Protein AF-A0A2N9FMV2-F1 (afdb_monomer_lite)

Structure (mmCIF, N/CA/C/O backbone):
data_AF-A0A2N9FMV2-F1
#
_entry.id   AF-A0A2N9FMV2-F1
#
loop_
_atom_site.group_PDB
_atom_site.id
_atom_site.type_symbol
_atom_site.label_atom_id
_atom_site.label_alt_id
_atom_site.label_comp_id
_atom_site.label_asym_id
_atom_site.label_entity_id
_atom_site.label_seq_id
_atom_site.pdbx_PDB_ins_code
_atom_site.Cartn_x
_atom_site.Cartn_y
_atom_site.Cartn_z
_atom_site.occupancy
_atom_site.B_iso_or_equiv
_atom_site.auth_seq_id
_atom_site.auth_comp_id
_atom_site.auth_asym_id
_atom_site.auth_atom_id
_atom_site.pdbx_PDB_model_num
ATOM 1 N N . MET A 1 1 ? 22.960 7.793 31.684 1.00 49.50 1 MET A N 1
ATOM 2 C CA . MET A 1 1 ? 21.703 8.056 30.959 1.00 49.50 1 MET A CA 1
ATOM 3 C C . MET A 1 1 ? 21.484 6.872 30.050 1.00 49.50 1 MET A C 1
ATOM 5 O O . MET A 1 1 ? 22.008 6.864 28.944 1.00 49.50 1 MET A O 1
ATOM 9 N N . GLU A 1 2 ? 20.837 5.829 30.566 1.00 53.69 2 GLU A N 1
ATOM 10 C CA . GLU A 1 2 ? 20.439 4.713 29.716 1.00 53.69 2 GLU A CA 1
ATOM 11 C C . GLU A 1 2 ? 19.452 5.239 28.684 1.00 53.69 2 GLU A C 1
ATOM 13 O O . GLU A 1 2 ? 18.516 5.981 28.986 1.00 53.69 2 GLU A O 1
ATOM 18 N N . THR A 1 3 ? 19.776 4.935 27.440 1.00 57.81 3 THR A N 1
ATOM 19 C CA . THR A 1 3 ? 19.056 5.315 26.244 1.00 57.81 3 THR A CA 1
ATOM 20 C C . THR A 1 3 ? 17.626 4.813 26.348 1.00 57.81 3 THR A C 1
ATOM 22 O O . THR A 1 3 ? 17.379 3.619 26.184 1.00 57.81 3 THR A O 1
ATOM 25 N N . TYR A 1 4 ? 16.682 5.723 26.588 1.00 63.19 4 TYR A N 1
ATOM 26 C CA . TYR A 1 4 ? 15.273 5.502 26.289 1.00 63.19 4 TYR A CA 1
ATOM 27 C C . TYR A 1 4 ? 15.141 5.386 24.769 1.00 63.19 4 TYR A C 1
ATOM 29 O O . TYR A 1 4 ? 14.751 6.325 24.077 1.00 63.19 4 TYR A O 1
ATOM 37 N N . MET A 1 5 ? 15.522 4.227 24.236 1.00 63.66 5 MET A N 1
ATOM 38 C CA . MET A 1 5 ? 15.018 3.761 22.959 1.00 63.66 5 MET A CA 1
ATOM 39 C C . MET A 1 5 ? 13.513 3.670 23.160 1.00 63.66 5 MET A C 1
ATOM 41 O O . MET A 1 5 ? 13.031 2.736 23.794 1.00 63.66 5 MET A O 1
ATOM 45 N N . LEU A 1 6 ? 12.789 4.705 22.732 1.00 67.94 6 LEU A N 1
ATOM 46 C CA . LEU A 1 6 ? 11.334 4.709 22.701 1.00 67.94 6 LEU A CA 1
ATOM 47 C C . LEU A 1 6 ? 10.913 3.455 21.943 1.00 67.94 6 LEU A C 1
ATOM 49 O O . LEU A 1 6 ? 11.023 3.389 20.717 1.00 67.94 6 LEU A O 1
ATOM 53 N N . GLN A 1 7 ? 10.512 2.435 22.695 1.00 84.88 7 GLN A N 1
ATOM 54 C CA . GLN A 1 7 ? 10.067 1.171 22.153 1.00 84.88 7 GLN A CA 1
ATOM 55 C C . GLN A 1 7 ? 8.735 1.472 21.473 1.00 84.88 7 GLN A C 1
ATOM 57 O O . GLN A 1 7 ? 7.706 1.642 22.124 1.00 84.88 7 GLN A O 1
ATOM 62 N N . ARG A 1 8 ? 8.791 1.690 20.155 1.00 87.75 8 ARG A N 1
ATOM 63 C CA . ARG A 1 8 ? 7.596 1.938 19.354 1.00 87.75 8 ARG A CA 1
ATOM 64 C C . ARG A 1 8 ? 6.680 0.732 19.500 1.00 87.75 8 ARG A C 1
ATOM 66 O O . ARG A 1 8 ? 7.135 -0.404 19.386 1.00 87.75 8 ARG A O 1
ATOM 73 N N . ILE A 1 9 ? 5.400 1.002 19.717 1.00 90.25 9 ILE A N 1
ATOM 74 C CA . ILE A 1 9 ? 4.369 -0.028 19.666 1.00 90.25 9 ILE A CA 1
ATOM 75 C C . ILE A 1 9 ? 4.314 -0.623 18.254 1.00 90.25 9 ILE A C 1
ATOM 77 O O . ILE A 1 9 ? 4.471 0.075 17.247 1.00 90.25 9 ILE A O 1
ATOM 81 N N . SER A 1 10 ? 4.133 -1.931 18.190 1.00 90.31 10 SER A N 1
ATOM 82 C CA . SER A 1 10 ? 4.032 -2.717 16.969 1.00 90.31 10 SER A CA 1
ATOM 83 C C . SER A 1 10 ? 2.646 -2.586 16.327 1.00 90.31 10 SER A C 1
ATOM 85 O O . SER A 1 10 ? 1.663 -2.207 16.964 1.00 90.31 10 SER A O 1
ATOM 87 N N . ILE A 1 11 ? 2.539 -2.937 15.042 1.00 89.56 11 ILE A N 1
ATOM 88 C CA . ILE A 1 11 ? 1.254 -2.936 14.325 1.00 89.56 11 ILE A CA 1
ATOM 89 C C . ILE A 1 11 ? 0.200 -3.835 15.002 1.00 89.56 11 ILE A C 1
ATOM 91 O O . ILE A 1 11 ? -0.940 -3.386 15.126 1.00 89.56 11 ILE A O 1
ATOM 95 N N . PRO A 1 12 ? 0.518 -5.056 15.485 1.00 88.50 12 PRO A N 1
ATOM 96 C CA . PRO A 1 12 ? -0.439 -5.851 16.255 1.00 88.50 12 PRO A CA 1
ATOM 97 C C . PRO A 1 12 ? -0.931 -5.148 17.524 1.00 88.50 12 PRO A C 1
ATOM 99 O O . PRO A 1 12 ? -2.113 -5.231 17.846 1.00 88.50 12 PRO A O 1
ATOM 102 N N . GLU A 1 13 ? -0.062 -4.427 18.233 1.00 91.38 13 GLU A N 1
ATOM 103 C CA . GLU A 1 13 ? -0.451 -3.678 19.435 1.00 91.38 13 GLU A CA 1
ATOM 104 C C . GLU A 1 13 ? -1.375 -2.504 19.089 1.00 91.38 13 GLU A C 1
ATOM 106 O O . GLU A 1 13 ? -2.373 -2.293 19.773 1.00 91.38 13 GLU A O 1
ATOM 111 N N . ILE A 1 14 ? -1.113 -1.803 17.980 1.00 91.38 14 ILE A N 1
ATOM 112 C CA . ILE A 1 14 ? -1.997 -0.744 17.466 1.00 91.38 14 ILE A CA 1
ATOM 113 C C . ILE A 1 14 ? -3.366 -1.315 17.079 1.00 91.38 14 ILE A C 1
ATOM 115 O O . ILE A 1 14 ? -4.386 -0.756 17.474 1.00 91.38 14 ILE A O 1
ATOM 119 N N . LYS A 1 15 ? -3.407 -2.442 16.355 1.00 86.19 15 LYS A N 1
ATOM 120 C CA . LYS A 1 15 ? -4.665 -3.080 15.921 1.00 86.19 15 LYS A CA 1
ATOM 121 C C . LYS A 1 15 ? -5.559 -3.504 17.091 1.00 86.19 15 LYS A C 1
ATOM 123 O O . LYS A 1 15 ? -6.777 -3.502 16.949 1.00 86.19 15 LYS A O 1
ATOM 128 N N . ASN A 1 16 ? -4.963 -3.832 18.236 1.00 88.38 16 ASN A N 1
ATOM 129 C CA . ASN A 1 16 ? -5.681 -4.198 19.460 1.00 88.38 16 ASN A CA 1
ATOM 130 C C . ASN A 1 16 ? -5.985 -3.001 20.379 1.00 88.38 16 ASN A C 1
ATOM 132 O O . ASN A 1 16 ? -6.611 -3.169 21.424 1.00 88.38 16 ASN A O 1
ATOM 136 N N . HIS A 1 17 ? -5.540 -1.795 20.029 1.00 93.19 17 HIS A N 1
ATOM 137 C CA . HIS A 1 17 ? -5.712 -0.622 20.873 1.00 93.19 17 HIS A CA 1
ATOM 138 C C . HIS A 1 17 ? -7.156 -0.101 20.816 1.00 93.19 17 HIS A C 1
ATOM 140 O O . HIS A 1 17 ? -7.729 0.054 19.737 1.00 93.19 17 HIS A O 1
ATOM 146 N N . GLU A 1 18 ? -7.735 0.261 21.967 1.00 91.12 18 GLU A N 1
ATOM 147 C CA . GLU A 1 18 ? -9.140 0.694 22.048 1.00 91.12 18 GLU A CA 1
ATOM 148 C C . GLU A 1 18 ? -9.474 1.859 21.116 1.00 91.12 18 GLU A C 1
ATOM 150 O O . GLU A 1 18 ? -10.542 1.884 20.511 1.00 91.12 18 GLU A O 1
ATOM 155 N N . TRP A 1 19 ? -8.572 2.840 21.009 1.00 92.31 19 TRP A N 1
ATOM 156 C CA . TRP A 1 19 ? -8.766 3.968 20.096 1.00 92.31 19 TRP A CA 1
ATOM 157 C C . TRP A 1 19 ? -8.839 3.508 18.637 1.00 92.31 19 TRP A C 1
ATOM 159 O O . TRP A 1 19 ? -9.682 4.004 17.898 1.00 92.31 19 TRP A O 1
ATOM 169 N N . PHE A 1 20 ? -8.002 2.547 18.235 1.00 91.06 20 PHE A N 1
ATOM 170 C CA . PHE A 1 20 ? -8.006 2.031 16.871 1.00 91.06 20 PHE A CA 1
ATOM 171 C C . PHE A 1 20 ? -9.305 1.272 16.600 1.00 91.06 20 PHE A C 1
ATOM 173 O O . PHE A 1 20 ? -9.954 1.541 15.602 1.00 91.06 20 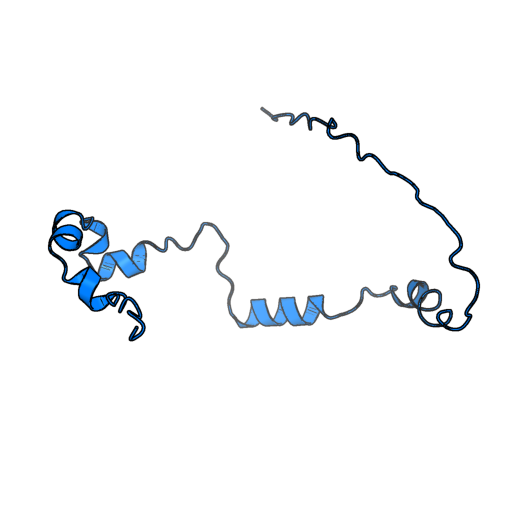PHE A O 1
ATOM 180 N N . LEU A 1 21 ? -9.757 0.432 17.537 1.00 87.44 21 LEU A N 1
ATOM 181 C CA . LEU A 1 21 ? -11.022 -0.305 17.421 1.00 87.44 21 LEU A CA 1
ATOM 182 C C . LEU A 1 21 ? -12.255 0.611 17.382 1.00 87.44 21 LEU A C 1
ATOM 184 O O . LEU A 1 21 ? -13.182 0.357 16.619 1.00 87.44 21 LEU A O 1
ATOM 188 N N . LYS A 1 22 ? -12.266 1.692 18.173 1.00 87.81 22 LYS A N 1
ATOM 189 C CA . LYS A 1 22 ? -13.362 2.682 18.191 1.00 87.81 22 LYS A CA 1
ATOM 190 C C . LYS A 1 22 ? -13.451 3.499 16.899 1.00 87.81 22 LYS A C 1
ATOM 192 O O . LYS A 1 22 ? -14.528 3.995 16.587 1.00 87.81 22 LYS A O 1
ATOM 197 N N . ASN A 1 23 ? -12.338 3.656 16.181 1.00 86.06 23 ASN A N 1
ATOM 198 C CA . ASN A 1 23 ? -12.253 4.444 14.948 1.00 86.06 23 ASN A CA 1
ATOM 199 C C . ASN A 1 23 ? -12.026 3.579 13.702 1.00 86.06 23 ASN A C 1
ATOM 201 O O . ASN A 1 23 ? -11.743 4.124 12.639 1.00 86.06 23 ASN A O 1
ATOM 205 N N . LEU A 1 24 ? -12.115 2.253 13.822 1.00 80.38 24 LEU A N 1
ATOM 206 C CA . LEU A 1 24 ? -11.893 1.348 12.705 1.00 80.38 24 LEU A CA 1
ATOM 207 C C . LEU A 1 24 ? -13.094 1.448 11.749 1.00 80.38 24 LEU A C 1
ATOM 209 O O . LEU A 1 24 ? -14.216 1.158 12.169 1.00 80.38 24 LEU A O 1
ATOM 213 N N . PRO A 1 25 ? -12.898 1.859 10.483 1.00 79.75 25 PRO A N 1
ATOM 214 C CA . PRO A 1 25 ? -13.966 1.849 9.491 1.00 79.75 25 PRO A CA 1
ATOM 215 C C . PRO A 1 25 ? -14.519 0.434 9.311 1.00 79.75 25 PRO A C 1
ATOM 217 O O . PRO A 1 25 ? -13.755 -0.532 9.330 1.00 79.75 25 PRO A O 1
ATOM 220 N N . ALA A 1 26 ? -15.833 0.307 9.107 1.00 70.88 26 ALA A N 1
ATOM 221 C CA . ALA A 1 26 ? -16.477 -0.992 8.893 1.00 70.88 26 ALA A CA 1
ATOM 222 C C . ALA A 1 26 ? -15.868 -1.737 7.688 1.00 70.88 26 ALA A C 1
ATOM 224 O O . ALA A 1 26 ? -15.628 -2.938 7.766 1.00 70.88 26 ALA A O 1
ATOM 225 N N . ASP A 1 27 ? -15.483 -0.997 6.644 1.00 64.38 27 ASP A N 1
ATOM 226 C CA . ASP A 1 27 ? -14.821 -1.518 5.439 1.00 64.38 27 ASP A CA 1
ATOM 227 C C . ASP A 1 27 ? -13.413 -2.086 5.702 1.00 64.38 27 ASP A C 1
ATOM 229 O O . ASP A 1 27 ? -12.855 -2.794 4.870 1.00 64.38 27 ASP A O 1
ATOM 233 N N . LEU A 1 28 ? -12.817 -1.808 6.865 1.00 68.69 28 LEU A N 1
ATOM 234 C CA . LEU A 1 28 ? -11.538 -2.376 7.304 1.00 68.69 28 LEU A CA 1
ATOM 235 C C . LEU A 1 28 ? -11.706 -3.497 8.343 1.00 68.69 28 LEU A C 1
ATOM 237 O O . LEU A 1 28 ? -10.717 -4.144 8.688 1.00 68.69 28 LEU A O 1
ATOM 241 N N . MET A 1 29 ? -12.919 -3.722 8.863 1.00 67.75 29 MET A N 1
ATOM 242 C CA . MET A 1 29 ? -13.215 -4.812 9.804 1.00 67.75 29 MET A CA 1
ATOM 243 C C . MET A 1 29 ? -13.405 -6.153 9.095 1.00 67.75 29 MET A C 1
ATOM 245 O O . MET A 1 29 ? -13.023 -7.191 9.637 1.00 67.75 29 MET A O 1
ATOM 249 N N . ASP A 1 30 ? -13.953 -6.137 7.883 1.00 62.91 30 ASP A N 1
ATOM 250 C CA . ASP A 1 30 ? -14.105 -7.339 7.078 1.00 62.91 30 ASP A CA 1
ATOM 251 C C . ASP A 1 30 ? -12.783 -7.632 6.351 1.00 62.91 30 ASP A C 1
ATOM 253 O O . ASP A 1 30 ? -12.389 -6.954 5.411 1.00 62.91 30 ASP A O 1
ATOM 257 N N . GLU A 1 31 ? -12.065 -8.689 6.735 1.00 55.22 31 GLU A N 1
ATOM 258 C CA . GLU A 1 31 ? -10.839 -9.125 6.031 1.00 55.22 31 GLU A CA 1
ATOM 259 C C . GLU A 1 31 ? -11.078 -9.309 4.515 1.00 55.22 31 GLU A C 1
ATOM 261 O O . GLU A 1 31 ? -10.202 -9.061 3.685 1.00 55.22 31 GLU A O 1
ATOM 266 N N . LYS A 1 32 ? -12.321 -9.655 4.157 1.00 52.38 32 LYS A N 1
ATOM 267 C CA . LYS A 1 32 ? -12.809 -9.774 2.783 1.00 52.38 32 LYS A CA 1
ATOM 268 C C . LYS A 1 32 ? -12.868 -8.437 2.040 1.00 52.38 32 LYS A C 1
ATOM 270 O O . LYS A 1 32 ? -12.672 -8.434 0.829 1.00 52.38 32 LYS A O 1
ATOM 275 N N . THR A 1 33 ? -13.143 -7.323 2.716 1.00 50.50 33 THR A N 1
ATOM 276 C CA . THR A 1 33 ? -13.119 -5.999 2.088 1.00 50.50 33 THR A CA 1
ATOM 277 C C . THR A 1 33 ? -11.701 -5.471 1.991 1.00 50.50 33 THR A C 1
ATOM 279 O O . THR A 1 33 ? -11.407 -4.900 0.956 1.00 50.50 33 THR A O 1
ATOM 282 N N . ILE A 1 34 ? -10.786 -5.750 2.934 1.00 53.31 34 ILE A N 1
ATOM 283 C CA . ILE A 1 34 ? -9.369 -5.315 2.846 1.00 53.31 34 ILE A CA 1
ATOM 284 C C . ILE A 1 34 ? -8.694 -5.798 1.548 1.00 53.31 34 ILE A C 1
ATOM 286 O O . ILE A 1 34 ? -7.940 -5.042 0.938 1.00 53.31 34 ILE A O 1
ATOM 290 N N . GLY A 1 35 ? -9.007 -7.018 1.095 1.00 51.06 35 GLY A N 1
ATOM 291 C CA . GLY A 1 35 ? -8.552 -7.549 -0.198 1.00 51.06 35 GLY A CA 1
ATOM 292 C C . GLY A 1 35 ? -9.240 -6.940 -1.429 1.00 51.06 35 GLY A C 1
ATOM 293 O O . GLY A 1 35 ? -8.717 -7.075 -2.528 1.00 51.06 35 GLY A O 1
ATOM 294 N N . ASN A 1 36 ? -10.370 -6.253 -1.241 1.00 52.06 36 ASN A N 1
ATOM 295 C CA . ASN A 1 36 ? -11.171 -5.616 -2.291 1.00 52.06 36 ASN A CA 1
ATOM 296 C C . ASN A 1 36 ? -11.038 -4.077 -2.324 1.00 52.06 36 ASN A C 1
ATOM 298 O O . ASN A 1 36 ? -11.582 -3.463 -3.232 1.00 52.06 36 ASN A O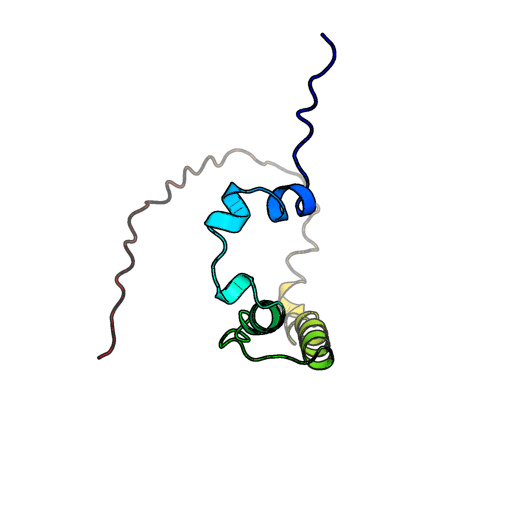 1
ATOM 302 N N . GLN A 1 37 ? -10.376 -3.435 -1.345 1.00 51.47 37 GLN A N 1
ATOM 303 C CA . GLN A 1 37 ? -10.148 -1.967 -1.345 1.00 51.47 37 GLN A CA 1
ATOM 304 C C . GLN A 1 37 ? -8.940 -1.566 -2.185 1.00 51.47 37 GLN A C 1
ATOM 306 O O . GLN A 1 37 ? -8.763 -0.394 -2.502 1.00 51.47 37 GLN A O 1
ATOM 311 N N . PHE A 1 38 ? -8.118 -2.542 -2.563 1.00 55.56 38 PHE A N 1
ATOM 312 C CA . PHE A 1 38 ? -7.499 -2.468 -3.870 1.00 55.56 38 PHE A CA 1
ATOM 313 C C . PHE A 1 38 ? -8.621 -2.745 -4.869 1.00 55.56 38 PHE A C 1
ATOM 315 O O . PHE A 1 38 ? -8.769 -3.861 -5.360 1.00 55.56 38 PHE A O 1
ATOM 322 N N . GLU A 1 39 ? -9.413 -1.712 -5.176 1.00 55.59 39 GLU A N 1
ATOM 323 C CA . GLU A 1 39 ? -9.769 -1.552 -6.578 1.00 55.59 39 GLU A CA 1
ATOM 324 C C . GLU A 1 39 ? -8.424 -1.675 -7.293 1.00 55.59 39 GLU A C 1
ATOM 326 O O . GLU A 1 39 ? -7.496 -0.913 -6.992 1.00 55.59 39 GLU A O 1
ATOM 331 N N . GLU A 1 40 ? -8.253 -2.724 -8.107 1.00 59.31 40 GLU A N 1
ATOM 332 C CA . GLU A 1 40 ? -7.264 -2.674 -9.178 1.00 59.31 40 GLU A CA 1
ATOM 333 C C . GLU A 1 40 ? -7.426 -1.274 -9.741 1.00 59.31 40 GLU A C 1
ATOM 335 O O . GLU A 1 40 ? -8.495 -0.943 -10.252 1.00 59.31 40 GLU A O 1
ATOM 340 N N . SER A 1 41 ? -6.449 -0.406 -9.469 1.00 60.56 41 SER A N 1
ATOM 341 C CA . SER A 1 41 ? -6.490 0.967 -9.941 1.00 60.56 41 SER A CA 1
ATOM 342 C C . SER A 1 41 ? -6.893 0.913 -11.413 1.00 60.56 41 SER A C 1
ATOM 344 O O . SER A 1 41 ? -6.510 -0.043 -12.080 1.00 60.56 41 SER A O 1
ATOM 346 N N . ASP A 1 42 ? -7.587 1.915 -11.959 1.00 64.88 42 ASP A N 1
ATOM 347 C CA . ASP A 1 42 ? -7.882 1.979 -13.409 1.00 64.88 42 ASP A CA 1
ATOM 348 C C . ASP A 1 42 ? -6.625 1.800 -14.306 1.00 64.88 42 ASP A C 1
ATOM 350 O O . ASP A 1 42 ? -6.703 1.715 -15.532 1.00 64.88 42 ASP A O 1
ATOM 354 N N . GLN A 1 43 ? -5.439 1.764 -13.694 1.00 71.75 43 GLN A N 1
ATOM 355 C CA . GLN A 1 43 ? -4.216 1.182 -14.220 1.00 71.75 43 GLN A CA 1
ATOM 356 C C . GLN A 1 43 ? -4.450 -0.215 -14.839 1.00 71.75 43 GLN A C 1
ATOM 358 O O . GLN A 1 43 ? -4.925 -1.143 -14.185 1.00 71.75 43 GLN A O 1
ATOM 363 N N . PRO A 1 44 ? -4.028 -0.423 -16.094 1.00 78.12 44 PRO A N 1
ATOM 364 C CA . PRO A 1 44 ? -4.155 -1.719 -16.741 1.00 78.12 44 PRO A CA 1
ATOM 365 C C . PRO A 1 44 ? -3.320 -2.767 -15.999 1.00 78.12 44 PRO A C 1
ATOM 367 O O . PRO A 1 44 ? -2.105 -2.616 -15.857 1.00 78.12 44 PRO A O 1
ATOM 370 N N . VAL A 1 45 ? -3.954 -3.857 -15.568 1.00 82.19 45 VAL A N 1
ATOM 371 C CA . VAL A 1 45 ? -3.234 -4.977 -14.958 1.00 82.19 45 VAL A CA 1
ATOM 372 C C . VAL A 1 45 ? -2.382 -5.697 -15.994 1.00 82.19 45 VAL A C 1
ATOM 374 O O . VAL A 1 45 ? -2.861 -6.135 -17.040 1.00 82.19 45 VAL A O 1
ATOM 377 N N . GLN A 1 46 ? -1.082 -5.782 -15.718 1.00 88.62 46 GLN A N 1
ATOM 378 C CA . GLN A 1 46 ? -0.099 -6.402 -16.602 1.00 88.62 46 GLN A CA 1
ATOM 379 C C . GLN A 1 46 ? 0.394 -7.717 -16.003 1.00 88.62 46 GLN A C 1
ATOM 381 O O . GLN A 1 46 ? 0.701 -7.802 -14.815 1.00 88.62 46 GLN A O 1
ATOM 386 N N . ILE A 1 47 ? 0.501 -8.750 -16.840 1.00 91.62 47 ILE A N 1
ATOM 387 C CA . ILE A 1 47 ? 1.089 -10.031 -16.437 1.00 91.62 47 ILE A CA 1
ATOM 388 C C . ILE A 1 47 ? 2.613 -9.910 -16.317 1.00 91.62 47 ILE A C 1
ATOM 390 O O . ILE A 1 47 ? 3.242 -9.127 -17.031 1.00 91.62 47 ILE A O 1
ATOM 394 N N . ILE A 1 48 ? 3.215 -10.729 -15.452 1.00 93.94 48 ILE A N 1
ATOM 395 C CA . ILE A 1 48 ? 4.661 -10.692 -15.178 1.00 93.94 48 ILE A CA 1
ATOM 396 C C . ILE A 1 48 ? 5.514 -10.836 -16.446 1.00 93.94 48 ILE A C 1
ATOM 398 O O . ILE A 1 48 ? 6.512 -10.137 -16.596 1.00 93.94 48 ILE A O 1
ATOM 402 N N . ASP A 1 49 ? 5.086 -11.678 -17.386 1.00 95.12 49 ASP A N 1
ATOM 403 C CA . ASP A 1 49 ? 5.805 -11.909 -18.640 1.00 95.12 49 ASP A CA 1
ATOM 404 C C . ASP A 1 49 ? 5.851 -10.648 -19.513 1.00 95.12 49 ASP A C 1
ATOM 406 O O . ASP A 1 49 ? 6.886 -10.335 -20.097 1.00 95.12 49 ASP A O 1
ATOM 410 N N . VAL A 1 50 ? 4.756 -9.881 -19.551 1.00 93.31 50 VAL A N 1
ATOM 411 C CA . VAL A 1 50 ? 4.670 -8.613 -20.293 1.00 93.31 50 VAL A CA 1
ATOM 412 C C . VAL A 1 50 ? 5.568 -7.561 -19.651 1.00 93.31 50 VAL A C 1
ATOM 414 O O . VAL A 1 50 ? 6.296 -6.870 -20.359 1.00 93.31 50 VAL A O 1
ATOM 417 N N . ILE A 1 51 ? 5.587 -7.485 -18.317 1.00 94.62 51 ILE A N 1
ATOM 418 C CA . ILE A 1 51 ? 6.485 -6.580 -17.585 1.00 94.62 51 ILE A CA 1
ATOM 419 C C . ILE A 1 51 ? 7.947 -6.903 -17.921 1.00 94.62 51 ILE A C 1
ATOM 421 O O . ILE A 1 51 ? 8.725 -6.008 -18.250 1.00 94.62 51 ILE A O 1
ATOM 425 N N . MET A 1 52 ? 8.318 -8.185 -17.897 1.00 96.25 52 MET A N 1
ATOM 426 C CA . MET A 1 52 ? 9.678 -8.622 -18.225 1.00 96.25 52 MET A CA 1
ATOM 427 C C . MET A 1 52 ? 10.043 -8.346 -19.687 1.00 96.25 52 MET A C 1
ATOM 429 O O . MET A 1 52 ? 11.166 -7.926 -19.966 1.00 96.25 52 MET A O 1
ATOM 433 N N . GLN A 1 53 ? 9.101 -8.531 -20.614 1.00 94.38 53 GLN A N 1
ATOM 434 C CA . GLN A 1 53 ? 9.299 -8.211 -22.026 1.00 94.38 53 GLN A CA 1
ATOM 435 C C . GLN A 1 53 ? 9.567 -6.715 -22.238 1.00 94.38 53 GLN A C 1
ATOM 437 O O . GLN A 1 53 ? 10.513 -6.370 -22.943 1.00 94.38 53 GLN A O 1
ATOM 442 N N . ILE A 1 54 ? 8.788 -5.837 -21.597 1.00 93.31 54 ILE A N 1
ATOM 443 C CA . ILE A 1 54 ? 8.979 -4.380 -21.676 1.00 93.31 54 ILE A CA 1
ATOM 444 C C . ILE A 1 54 ? 10.361 -3.987 -21.142 1.00 93.31 54 ILE A C 1
ATOM 446 O O . ILE A 1 54 ? 11.066 -3.207 -21.780 1.00 93.31 54 ILE A O 1
ATOM 450 N N . ILE A 1 55 ? 10.780 -4.549 -20.001 1.00 95.12 55 ILE A N 1
ATOM 451 C CA . ILE A 1 55 ? 12.112 -4.292 -19.426 1.00 95.12 55 ILE A CA 1
ATOM 452 C C . ILE A 1 55 ? 13.219 -4.726 -20.399 1.00 95.12 55 ILE A C 1
ATOM 454 O O . ILE A 1 55 ? 14.185 -3.988 -20.611 1.00 95.12 55 ILE A O 1
ATOM 458 N N . ALA A 1 56 ? 13.080 -5.905 -21.013 1.00 93.62 56 ALA A N 1
ATOM 459 C CA . ALA A 1 56 ? 14.049 -6.410 -21.981 1.00 93.62 56 ALA A CA 1
ATOM 460 C C . ALA A 1 56 ? 14.139 -5.514 -23.228 1.00 93.62 56 ALA A C 1
ATOM 462 O O . ALA A 1 56 ? 15.240 -5.216 -23.689 1.00 93.62 56 ALA A O 1
ATOM 463 N N . GLU A 1 57 ? 13.000 -5.043 -23.739 1.00 90.75 57 GLU A N 1
ATOM 464 C CA . GLU A 1 57 ? 12.945 -4.151 -24.898 1.00 90.75 57 GLU A CA 1
ATOM 465 C C . GLU A 1 57 ? 13.549 -2.775 -24.598 1.00 90.75 57 GLU A C 1
ATOM 467 O O . GLU A 1 57 ? 14.380 -2.291 -25.365 1.00 90.75 57 GLU A O 1
ATOM 472 N N . ALA A 1 58 ? 13.213 -2.180 -23.451 1.00 91.88 58 ALA A N 1
ATOM 473 C CA . ALA A 1 58 ? 13.722 -0.872 -23.034 1.00 91.88 58 ALA A CA 1
ATOM 474 C C . ALA A 1 58 ? 15.242 -0.855 -22.784 1.00 91.88 58 ALA A C 1
ATOM 476 O O . ALA A 1 58 ? 15.859 0.208 -22.779 1.00 91.88 58 ALA A O 1
ATOM 477 N N . THR A 1 59 ? 15.853 -2.026 -22.584 1.00 89.69 59 THR A N 1
ATOM 478 C CA . THR A 1 59 ? 17.308 -2.164 -22.423 1.00 89.69 59 THR A CA 1
ATOM 479 C C . THR A 1 59 ? 18.039 -2.184 -23.774 1.00 89.69 59 THR A C 1
ATOM 481 O O . THR A 1 59 ? 19.262 -2.035 -23.821 1.00 89.69 59 THR A O 1
ATOM 484 N N . MET A 1 60 ? 17.328 -2.347 -24.895 1.00 87.31 60 MET A N 1
ATOM 485 C CA . MET A 1 60 ? 17.945 -2.287 -26.218 1.00 87.31 60 MET A CA 1
ATOM 486 C C . MET A 1 60 ? 18.185 -0.828 -26.633 1.00 87.31 60 MET A C 1
ATOM 488 O O . MET A 1 60 ? 17.258 -0.016 -26.609 1.00 87.31 60 MET A O 1
ATOM 492 N N . PRO A 1 61 ? 19.403 -0.467 -27.072 1.00 77.50 61 PRO A N 1
ATOM 493 C CA . PRO A 1 61 ? 19.644 0.855 -27.627 1.00 77.50 61 PRO A CA 1
ATOM 494 C C . PRO A 1 61 ? 18.843 1.026 -28.922 1.00 77.50 61 PRO A C 1
ATOM 496 O O . PRO A 1 61 ? 18.728 0.094 -29.722 1.00 77.50 61 PRO A O 1
ATOM 499 N N . ALA A 1 62 ? 18.327 2.233 -29.159 1.00 73.38 62 ALA A N 1
ATOM 500 C CA . ALA A 1 62 ? 17.642 2.550 -30.406 1.00 73.38 62 ALA A CA 1
ATOM 501 C C . ALA A 1 62 ? 18.533 2.203 -31.612 1.00 73.38 62 ALA A C 1
ATOM 503 O O . ALA A 1 62 ? 19.714 2.570 -31.659 1.00 73.38 62 ALA A O 1
ATOM 504 N N . VAL A 1 63 ? 17.966 1.502 -32.598 1.00 65.62 63 VAL A N 1
ATOM 505 C CA . VAL A 1 63 ? 18.644 1.189 -33.862 1.00 65.62 63 VAL A CA 1
ATOM 506 C C . VAL A 1 63 ? 19.051 2.510 -34.521 1.00 65.62 63 VAL A C 1
ATOM 508 O O . VAL A 1 63 ? 18.204 3.267 -34.981 1.00 65.62 63 VAL A O 1
ATOM 511 N N . GLY A 1 64 ? 20.355 2.804 -34.514 1.00 58.97 64 GLY A N 1
ATOM 512 C CA . GLY A 1 64 ? 20.922 4.067 -35.006 1.00 58.97 64 GLY A CA 1
ATOM 513 C C . GLY A 1 64 ? 21.628 4.930 -33.951 1.00 58.97 64 GLY A C 1
ATOM 514 O O . GLY A 1 64 ? 22.365 5.836 -34.324 1.00 58.97 64 GLY A O 1
ATOM 515 N N . ALA A 1 65 ? 21.526 4.621 -32.653 1.00 57.38 65 ALA A N 1
ATOM 516 C CA . ALA A 1 65 ? 22.223 5.368 -31.590 1.00 57.38 65 ALA A CA 1
ATOM 517 C C . ALA A 1 65 ? 23.761 5.192 -31.591 1.00 57.38 65 ALA A C 1
ATOM 519 O O . ALA A 1 65 ? 24.478 5.859 -30.842 1.00 57.38 65 ALA A O 1
ATOM 520 N N . HIS A 1 66 ? 24.294 4.303 -32.437 1.00 53.66 66 HIS A N 1
ATOM 521 C CA . HIS A 1 66 ? 25.738 4.127 -32.615 1.00 53.66 66 HIS A CA 1
ATOM 522 C C . HIS A 1 66 ? 26.428 5.318 -33.295 1.00 53.66 66 HIS A C 1
ATOM 524 O O . HIS A 1 66 ? 27.633 5.465 -33.122 1.00 53.66 66 HIS A O 1
ATOM 530 N N . SER A 1 67 ? 25.712 6.203 -34.002 1.00 53.59 67 SER A N 1
ATOM 531 C CA . SER A 1 67 ? 26.352 7.382 -34.611 1.00 53.59 67 SER A CA 1
ATOM 532 C C . SER A 1 67 ? 26.575 8.545 -33.637 1.00 53.59 67 SER A C 1
ATOM 534 O O . SER A 1 67 ? 27.304 9.470 -33.975 1.00 53.59 67 SER A O 1
ATOM 536 N N . LEU A 1 68 ? 25.956 8.522 -32.449 1.00 54.75 68 LEU A N 1
ATOM 537 C CA . LEU A 1 68 ? 26.087 9.586 -31.441 1.00 54.75 68 LEU A CA 1
ATOM 538 C C . LEU A 1 68 ? 27.070 9.245 -30.310 1.00 54.75 68 LEU A C 1
ATOM 540 O O . LEU A 1 68 ? 27.568 10.150 -29.657 1.00 54.75 68 LEU A O 1
ATOM 544 N N . ASN A 1 69 ? 27.403 7.966 -30.103 1.00 52.28 69 ASN A N 1
ATOM 545 C CA . ASN A 1 69 ? 28.303 7.546 -29.019 1.00 52.28 69 ASN A CA 1
ATOM 546 C C . ASN A 1 69 ? 29.799 7.585 -29.377 1.00 52.28 69 ASN A C 1
ATOM 548 O O . ASN A 1 69 ? 30.634 7.509 -28.481 1.00 52.28 69 ASN A O 1
ATOM 552 N N . GLN A 1 70 ? 30.164 7.730 -30.655 1.00 50.34 70 GLN A N 1
ATOM 553 C CA . GLN A 1 70 ? 31.578 7.790 -31.052 1.00 50.34 70 GLN A CA 1
ATOM 554 C C . GLN A 1 70 ? 32.238 9.140 -30.710 1.00 50.34 70 GLN A C 1
ATOM 556 O O . GLN A 1 70 ? 33.456 9.205 -30.610 1.00 50.34 70 GLN A O 1
ATOM 561 N N . TYR A 1 71 ? 31.454 10.199 -30.475 1.00 53.19 71 TYR A N 1
ATOM 562 C CA . TYR A 1 71 ? 31.980 11.542 -30.191 1.00 53.19 71 TYR A CA 1
ATOM 563 C C . TYR A 1 71 ? 31.968 11.931 -28.707 1.00 53.19 71 TYR A C 1
ATOM 565 O O . TYR A 1 71 ? 32.416 13.021 -28.375 1.00 53.19 71 TYR A O 1
ATOM 573 N N . SER A 1 72 ? 31.455 11.082 -27.808 1.00 57.72 72 SER A N 1
ATOM 574 C CA . SER A 1 72 ? 31.307 11.443 -26.384 1.00 57.72 72 SER A CA 1
ATOM 575 C C . SER A 1 72 ? 32.059 10.545 -25.403 1.00 57.72 72 SER A C 1
ATOM 577 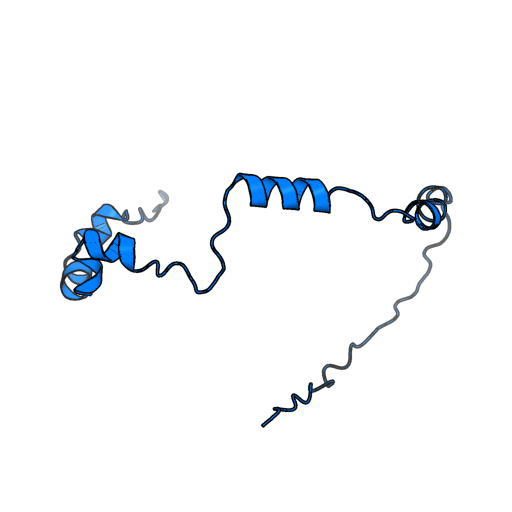O O . SER A 1 72 ? 32.076 10.858 -24.219 1.00 57.72 72 SER A O 1
ATOM 579 N N . ILE A 1 73 ? 32.703 9.464 -25.856 1.00 54.44 73 ILE A N 1
ATOM 580 C CA . ILE A 1 73 ? 33.465 8.561 -24.970 1.00 54.44 73 ILE A CA 1
ATOM 581 C C . ILE A 1 73 ? 34.970 8.512 -25.270 1.00 54.44 73 ILE A C 1
ATOM 583 O O . ILE A 1 73 ? 35.735 8.147 -24.387 1.00 54.44 73 ILE A O 1
ATOM 587 N N . ASP A 1 74 ? 35.410 8.954 -26.453 1.00 46.53 74 ASP A N 1
ATOM 588 C CA . ASP A 1 74 ? 36.829 8.949 -26.864 1.00 46.53 74 ASP A CA 1
ATOM 589 C C . ASP A 1 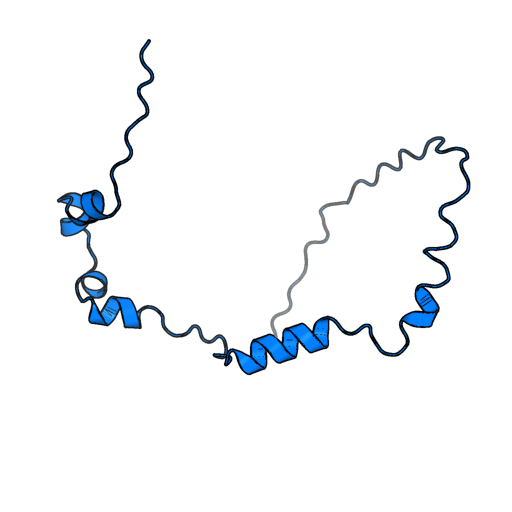74 ? 37.503 10.334 -26.739 1.00 46.53 74 ASP A C 1
ATOM 591 O O . ASP A 1 74 ? 38.513 10.614 -27.374 1.00 46.53 74 ASP A O 1
ATOM 595 N N . SER A 1 75 ? 36.921 11.252 -25.960 1.00 49.38 75 SER A N 1
ATOM 596 C CA . SER A 1 75 ? 37.471 12.605 -25.734 1.00 49.38 75 SER A CA 1
ATOM 597 C C . SER A 1 75 ? 37.667 12.950 -24.255 1.00 49.38 75 SER A C 1
ATOM 599 O O . SER A 1 75 ? 37.840 14.115 -23.921 1.00 49.38 75 SER A O 1
ATOM 601 N N . LEU A 1 76 ? 37.664 11.953 -23.363 1.00 51.75 76 LEU A N 1
ATOM 602 C CA . LEU A 1 76 ? 37.965 12.137 -21.935 1.00 51.75 76 LEU A CA 1
ATOM 603 C C . LEU A 1 76 ? 39.445 11.893 -21.611 1.00 51.75 76 LEU A C 1
ATOM 605 O O . LEU A 1 76 ? 39.760 11.259 -20.608 1.00 51.75 76 LEU A O 1
ATOM 609 N N . ASP A 1 77 ? 40.344 12.380 -22.460 1.00 57.88 77 ASP A N 1
ATOM 610 C CA . ASP A 1 77 ? 41.767 12.434 -22.131 1.00 57.88 77 ASP A CA 1
ATOM 611 C C . ASP A 1 77 ? 42.386 13.687 -22.753 1.00 57.88 77 ASP A C 1
ATOM 613 O O . ASP A 1 77 ? 42.993 13.602 -23.814 1.00 57.88 77 ASP A O 1
ATOM 617 N N . MET A 1 78 ? 42.136 14.851 -22.139 1.00 53.50 78 MET A N 1
ATOM 618 C CA . MET A 1 78 ? 43.083 15.970 -22.023 1.00 53.50 78 MET A CA 1
ATOM 619 C C . MET A 1 78 ? 42.667 16.851 -20.837 1.00 53.50 78 MET A C 1
ATOM 621 O O . MET A 1 78 ? 41.642 17.530 -20.879 1.00 53.50 78 MET A O 1
ATOM 625 N N . ASP A 1 79 ? 43.476 16.795 -19.779 1.00 53.38 79 ASP A N 1
ATOM 626 C CA . ASP A 1 79 ? 43.693 17.903 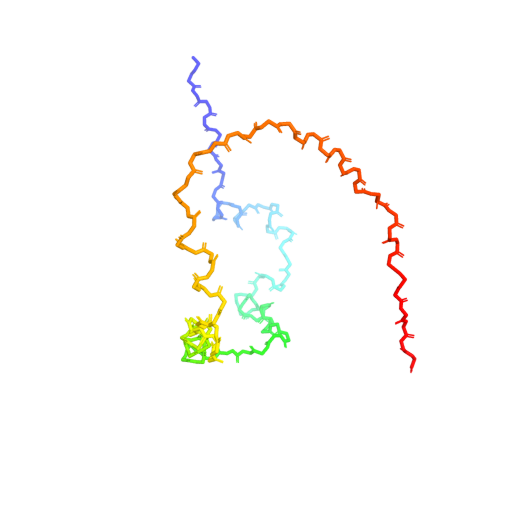-18.849 1.00 53.38 79 A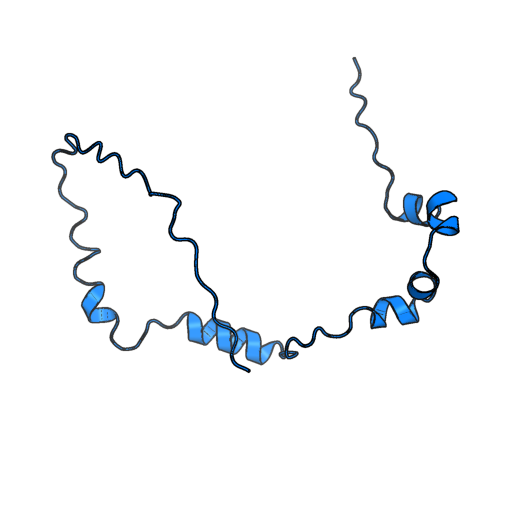SP A CA 1
ATOM 627 C C . ASP A 1 79 ? 43.941 19.201 -19.642 1.00 53.38 79 ASP A C 1
ATOM 629 O O . ASP A 1 79 ? 44.799 19.207 -20.522 1.00 53.38 79 ASP A O 1
ATOM 633 N N . ASP A 1 80 ? 43.193 20.269 -19.354 1.00 54.41 80 ASP A N 1
ATOM 634 C CA . ASP A 1 80 ? 43.727 21.620 -19.099 1.00 54.41 80 ASP A CA 1
ATOM 635 C C . ASP A 1 80 ? 42.578 22.637 -18.921 1.00 54.41 80 ASP A C 1
ATOM 637 O O . ASP A 1 80 ? 41.650 22.724 -19.726 1.00 54.41 80 ASP A O 1
ATOM 641 N N . ASP A 1 81 ? 42.693 23.419 -17.846 1.00 55.53 81 ASP A N 1
ATOM 642 C CA . ASP A 1 81 ? 42.093 24.741 -17.625 1.00 55.53 81 ASP A CA 1
ATOM 643 C C . ASP A 1 81 ? 40.561 24.851 -17.487 1.00 55.53 81 ASP A C 1
ATOM 645 O O . ASP A 1 81 ? 39.856 25.441 -18.307 1.00 55.53 81 ASP A O 1
ATOM 649 N N . MET A 1 82 ? 40.045 24.401 -16.335 1.00 61.88 82 MET A N 1
ATOM 650 C CA . MET A 1 82 ? 38.782 24.913 -15.783 1.00 61.88 82 MET A CA 1
ATOM 651 C C . MET A 1 82 ? 39.035 26.250 -15.065 1.00 61.88 82 MET A C 1
ATOM 653 O O . MET A 1 82 ? 38.987 26.318 -13.837 1.00 61.88 82 MET A O 1
ATOM 657 N N . ASP A 1 83 ? 39.306 27.304 -15.832 1.00 56.75 83 ASP A N 1
ATOM 658 C CA . ASP A 1 83 ? 39.199 28.680 -15.344 1.00 56.75 83 ASP A CA 1
ATOM 659 C C . ASP A 1 83 ? 37.810 29.238 -15.693 1.00 56.75 83 ASP A C 1
ATOM 661 O O . ASP A 1 83 ? 37.470 29.472 -16.851 1.00 56.75 83 ASP A O 1
ATOM 665 N N . ASP A 1 84 ? 37.026 29.423 -14.631 1.00 62.41 84 ASP A N 1
ATOM 666 C CA . ASP A 1 84 ? 36.035 30.483 -14.442 1.00 62.41 84 ASP A CA 1
ATOM 667 C C . ASP A 1 84 ? 34.937 30.663 -15.508 1.00 62.41 84 ASP A C 1
ATOM 669 O O . ASP A 1 84 ? 35.039 31.484 -16.417 1.00 62.41 84 ASP A O 1
ATOM 673 N N . LEU A 1 85 ? 33.808 29.974 -15.308 1.00 58.03 85 LEU A N 1
ATOM 674 C CA . LEU A 1 85 ? 32.500 30.506 -15.691 1.00 58.03 85 LEU A CA 1
ATOM 675 C C . LEU A 1 85 ? 31.504 30.280 -14.551 1.00 58.03 85 LEU A C 1
ATOM 677 O O . LEU A 1 85 ? 30.660 29.380 -14.589 1.00 58.03 85 LEU A O 1
ATOM 681 N N . GLU A 1 86 ? 31.585 31.147 -13.544 1.00 58.97 86 GLU A N 1
ATOM 682 C CA . GLU A 1 86 ? 30.436 31.549 -12.729 1.00 58.97 86 GLU A CA 1
ATOM 683 C C . GLU A 1 86 ? 29.372 32.184 -13.660 1.00 58.97 86 GLU A C 1
ATOM 685 O O . GLU A 1 86 ? 29.220 33.398 -13.760 1.00 58.97 86 GLU A O 1
ATOM 690 N N . SER A 1 87 ? 28.652 31.362 -14.430 1.00 57.75 87 SER A N 1
ATOM 691 C CA . SER A 1 87 ? 27.459 31.811 -15.151 1.00 57.75 87 SER A CA 1
ATOM 692 C C . SER A 1 87 ? 26.265 31.624 -14.230 1.00 57.75 87 SER A C 1
ATOM 694 O O . SER A 1 87 ? 25.561 30.614 -14.302 1.00 57.75 87 SER A O 1
ATOM 696 N N . ASP A 1 88 ? 26.075 32.617 -13.364 1.00 60.34 88 ASP A N 1
ATOM 697 C CA . ASP A 1 88 ? 24.845 32.889 -12.627 1.00 60.34 88 ASP A CA 1
ATOM 698 C C . ASP A 1 88 ? 23.654 32.825 -13.593 1.00 60.34 88 ASP A C 1
ATOM 700 O O . ASP A 1 88 ? 23.366 33.751 -14.351 1.00 60.34 88 ASP A O 1
ATOM 704 N N . SER A 1 89 ? 23.035 31.651 -13.668 1.00 58.22 89 SER A N 1
ATOM 705 C CA . SER A 1 89 ? 21.815 31.439 -14.429 1.00 58.22 89 SER A CA 1
ATOM 706 C C . SER A 1 89 ? 20.688 31.471 -13.416 1.00 58.22 89 SER A C 1
ATOM 708 O O . SER A 1 89 ? 20.219 30.425 -12.962 1.00 58.22 89 SER A O 1
ATOM 710 N N . GLU A 1 90 ? 20.299 32.688 -13.035 1.00 60.16 90 GLU A N 1
ATOM 711 C CA . GLU A 1 90 ? 19.000 32.968 -12.437 1.00 60.16 90 GLU A CA 1
ATOM 712 C C . GLU A 1 90 ? 17.933 32.364 -13.363 1.00 60.16 90 GLU A C 1
ATOM 714 O O . GLU A 1 90 ? 17.580 32.912 -14.408 1.00 60.16 90 GLU A O 1
ATOM 719 N N . LEU A 1 91 ? 17.467 31.160 -13.033 1.00 61.47 91 LEU A N 1
ATOM 720 C CA . LEU A 1 91 ? 16.293 30.587 -13.670 1.00 61.47 91 LEU A CA 1
ATOM 721 C C . LEU A 1 91 ? 15.107 31.434 -13.214 1.00 61.47 91 LEU A C 1
ATOM 723 O O . LEU A 1 91 ? 14.626 31.262 -12.097 1.00 61.47 91 LEU A O 1
ATOM 727 N N . ASP A 1 92 ? 14.673 32.365 -14.060 1.00 58.06 92 ASP A N 1
ATOM 728 C CA . ASP A 1 92 ? 13.485 33.182 -13.825 1.00 58.06 92 ASP A CA 1
ATOM 729 C C . ASP A 1 92 ? 12.255 32.269 -13.659 1.00 58.06 92 ASP A C 1
ATOM 731 O O . ASP A 1 92 ? 11.775 31.620 -14.594 1.00 58.06 92 ASP A O 1
ATOM 735 N N . ILE A 1 93 ? 11.756 32.208 -12.422 1.00 61.78 93 ILE A N 1
ATOM 736 C CA . ILE A 1 93 ? 10.589 31.439 -11.966 1.00 61.78 93 ILE A CA 1
ATOM 737 C C . ILE A 1 93 ? 9.287 32.175 -12.356 1.00 61.78 93 ILE A C 1
ATOM 739 O O . ILE A 1 93 ? 8.420 32.407 -11.521 1.00 61.78 93 ILE A O 1
ATOM 743 N N . ASP A 1 94 ? 9.106 32.550 -13.625 1.00 62.53 94 ASP A N 1
ATOM 744 C CA . ASP A 1 94 ? 7.803 33.073 -14.086 1.00 62.53 94 ASP A CA 1
ATOM 745 C C . ASP A 1 94 ? 7.422 32.652 -15.508 1.00 62.53 94 ASP A C 1
ATOM 747 O O . ASP A 1 94 ? 6.931 33.431 -16.324 1.00 62.53 94 ASP A O 1
ATOM 751 N N . SER A 1 95 ? 7.599 31.367 -15.818 1.00 61.41 95 SER A N 1
ATOM 752 C CA . SER A 1 95 ? 6.799 30.749 -16.877 1.00 61.41 95 SER A CA 1
ATOM 753 C C . SER A 1 95 ? 5.576 30.084 -16.250 1.00 61.41 95 SER A C 1
ATOM 755 O O . SER A 1 95 ? 5.515 28.869 -16.057 1.00 61.41 95 SER A O 1
ATOM 757 N N . SER A 1 96 ? 4.608 30.914 -15.863 1.00 66.75 96 SER A N 1
ATOM 758 C CA . SER A 1 96 ? 3.281 30.480 -15.428 1.00 66.75 96 SER A CA 1
ATOM 759 C C . SER A 1 96 ? 2.575 29.766 -16.590 1.00 66.75 96 SER A C 1
ATOM 761 O O . SER A 1 96 ? 2.052 30.401 -17.503 1.00 66.75 96 SER A O 1
ATOM 763 N N . GLY A 1 97 ? 2.609 28.430 -16.583 1.00 65.81 97 GLY A N 1
ATOM 764 C CA . GLY A 1 97 ? 2.005 27.582 -17.609 1.00 65.81 97 GLY A CA 1
ATOM 765 C C . GLY A 1 97 ? 0.495 27.797 -17.731 1.00 65.81 97 GLY A C 1
ATOM 766 O O . GLY A 1 97 ? -0.275 27.393 -16.860 1.00 65.81 97 GLY A O 1
ATOM 767 N N . GLU A 1 98 ? 0.067 28.413 -18.831 1.00 70.62 98 GLU A N 1
ATOM 768 C CA . GLU A 1 98 ? -1.337 28.511 -19.223 1.00 70.62 98 GLU A CA 1
ATOM 769 C C . GLU A 1 98 ? -1.830 27.135 -19.698 1.00 70.62 98 GLU A C 1
ATOM 771 O O . GLU A 1 98 ? -1.365 26.603 -20.707 1.00 70.62 98 GLU A O 1
ATOM 776 N N . ILE A 1 99 ? -2.767 26.537 -18.959 1.00 74.62 99 ILE A N 1
ATOM 777 C CA . ILE A 1 99 ? -3.452 25.308 -19.373 1.00 74.62 99 ILE A CA 1
ATOM 778 C C . ILE A 1 99 ? -4.781 25.653 -20.051 1.00 74.62 99 ILE A C 1
ATOM 780 O O . ILE A 1 99 ? -5.642 26.317 -19.476 1.00 74.62 99 ILE A O 1
ATOM 784 N N . VAL A 1 100 ? -4.958 25.182 -21.285 1.00 74.00 100 VAL A N 1
ATOM 785 C CA . VAL A 1 100 ? -6.180 25.381 -22.076 1.00 74.00 100 VAL A CA 1
ATOM 786 C C . VAL A 1 100 ? -7.055 24.135 -21.948 1.00 74.00 100 VAL A C 1
ATOM 788 O O . VAL A 1 100 ? -6.620 23.037 -22.289 1.00 74.00 100 VAL A O 1
ATOM 791 N N . TYR A 1 101 ? -8.290 24.287 -21.469 1.00 74.62 101 TYR A N 1
ATOM 792 C CA . TYR A 1 101 ? -9.264 23.194 -21.455 1.00 74.62 101 TYR A CA 1
ATOM 793 C C . TYR A 1 101 ? -9.967 23.110 -22.811 1.00 74.62 101 TYR A C 1
ATOM 795 O O . TYR A 1 101 ? -10.504 24.105 -23.300 1.00 74.62 101 TYR A O 1
ATOM 803 N N . ALA A 1 102 ? -9.983 21.921 -23.412 1.00 72.56 102 ALA A N 1
ATOM 804 C CA . ALA A 1 102 ? -10.881 21.632 -24.523 1.00 72.56 102 ALA A CA 1
ATOM 805 C C . ALA A 1 102 ? -12.289 21.357 -23.967 1.00 72.56 102 ALA A C 1
ATOM 807 O O . ALA A 1 102 ? -12.424 20.641 -22.973 1.00 72.56 102 ALA A O 1
ATOM 808 N N . GLN A 1 103 ? -13.307 21.950 -24.596 1.00 56.41 103 GLN A N 1
ATOM 809 C CA . GLN A 1 103 ? -14.724 21.722 -24.293 1.00 56.41 103 GLN A CA 1
ATOM 810 C C . GLN A 1 103 ? -15.306 20.611 -25.166 1.00 56.41 103 GLN A C 1
ATOM 812 O O . GLN A 1 103 ? -14.902 20.533 -26.349 1.00 56.41 103 GLN A O 1
#

pLDDT: mean 70.21, std 15.63, range [46.53, 96.25]

Organism: Fagus sylvatica (NCBI:txid28930)

Radius of gyration: 28.56 Å; chains: 1; bounding box: 60×45×66 Å

Sequence (103 aa):
METYMLQRISIPEIKNHEWFLKNLPADLMDEKTIGNQFEESDQPVQIIDVIMQIIAEATMPAVGAHSLNQYSIDSLDMDDDMDDLESDSELDIDSSGEIVYAQ

Secondary structure (DSSP, 8-state):
-------PPPHHHHHTSHHHHHT--HHHHSHHHHTTSS---SS----HHHHHHHHHHHTSPPTTGGGTSTTTSS------------------S-----PPPP-

Foldseek 3Di:
DPDPPVPDDDPVRLCPDPVCVVPPDPCRVPPVSVVVVPPVPVPDDDDPVVVVVVVVVVPDDPPPCVVVVVPPPVPPDDDDDPPDDPPPPPPPPPPPDDDDDDD